Protein AF-Q22U47-F1 (afdb_monomer_lite)

pLDDT: mean 81.76, std 16.44, range [49.47, 98.31]

Organism: Tetrahymena thermophila (strain SB210) (NCBI:txid312017)

Structure (mmCIF, N/CA/C/O backbone):
data_AF-Q22U47-F1
#
_entry.id   AF-Q22U47-F1
#
loop_
_atom_site.group_PDB
_atom_site.id
_atom_site.type_symbol
_atom_site.label_atom_id
_atom_site.label_alt_id
_atom_site.label_comp_id
_atom_site.label_asym_id
_atom_site.label_entity_id
_atom_site.label_seq_id
_atom_site.pdbx_PDB_ins_code
_atom_site.Cartn_x
_atom_site.Cartn_y
_atom_site.Cartn_z
_atom_site.occupancy
_atom_site.B_iso_or_equiv
_atom_site.auth_seq_id
_atom_site.auth_comp_id
_atom_site.auth_asym_id
_atom_site.auth_atom_id
_atom_site.pdbx_PDB_model_num
ATOM 1 N N . MET A 1 1 ? 24.852 10.162 -52.006 1.00 60.44 1 MET A N 1
ATOM 2 C CA . MET A 1 1 ? 25.286 10.215 -50.586 1.00 60.44 1 MET A CA 1
ATOM 3 C C . MET A 1 1 ? 24.254 10.794 -49.614 1.00 60.44 1 MET A C 1
ATOM 5 O O . MET A 1 1 ? 24.124 10.234 -48.538 1.00 60.44 1 MET A O 1
ATOM 9 N N . LYS A 1 2 ? 23.489 11.846 -49.956 1.00 60.41 2 LYS A N 1
ATOM 10 C CA . LYS A 1 2 ? 22.474 12.433 -49.046 1.00 60.41 2 LYS A CA 1
ATOM 11 C C . LYS A 1 2 ? 21.349 11.464 -48.630 1.00 60.41 2 LYS A C 1
ATOM 13 O O . LYS A 1 2 ? 20.985 11.426 -47.465 1.00 60.41 2 LYS A O 1
ATOM 18 N N . ILE A 1 3 ? 20.860 10.633 -49.556 1.00 63.66 3 ILE A N 1
ATOM 19 C CA . ILE A 1 3 ? 19.751 9.688 -49.303 1.00 63.66 3 ILE A CA 1
ATOM 20 C C . ILE A 1 3 ? 20.171 8.545 -48.362 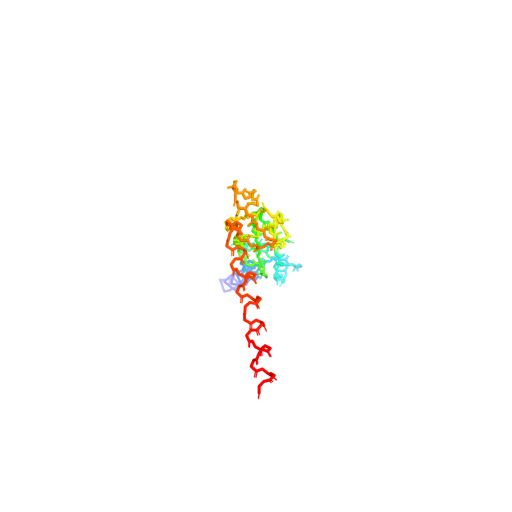1.00 63.66 3 ILE A C 1
ATOM 22 O O . ILE A 1 3 ? 19.409 8.168 -47.478 1.00 63.66 3 ILE A O 1
ATOM 26 N N . LEU A 1 4 ? 21.404 8.040 -48.501 1.00 63.78 4 LEU A N 1
ATOM 27 C CA . LEU A 1 4 ? 21.952 7.001 -47.620 1.00 63.78 4 LEU A CA 1
ATOM 28 C C . LEU A 1 4 ? 22.105 7.518 -46.180 1.00 63.78 4 LEU A C 1
ATOM 30 O O . LEU A 1 4 ? 21.780 6.813 -45.231 1.00 63.78 4 LEU A O 1
ATOM 34 N N . PHE A 1 5 ? 22.539 8.775 -46.032 1.00 70.44 5 PHE A N 1
ATOM 35 C CA . PHE A 1 5 ? 22.671 9.442 -44.738 1.00 70.44 5 PHE A CA 1
ATOM 36 C C . PHE A 1 5 ? 21.305 9.682 -44.081 1.00 70.44 5 PHE A C 1
ATOM 38 O O . PHE A 1 5 ? 21.138 9.384 -42.905 1.00 70.44 5 PHE A O 1
ATOM 45 N N . SER A 1 6 ? 20.301 10.130 -44.845 1.00 67.88 6 SER A N 1
ATOM 46 C CA . SER A 1 6 ? 18.927 10.272 -44.344 1.00 67.88 6 SER A CA 1
ATOM 47 C C . SER A 1 6 ? 18.296 8.935 -43.943 1.00 67.88 6 SER A C 1
ATOM 49 O O . SER A 1 6 ? 17.632 8.878 -42.914 1.00 67.88 6 SER A O 1
ATOM 51 N N . LEU A 1 7 ? 18.517 7.851 -44.695 1.00 67.38 7 LEU A N 1
ATOM 52 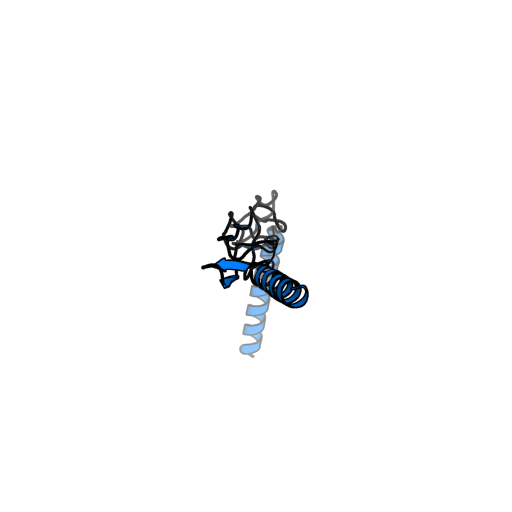C CA . LEU A 1 7 ? 18.010 6.517 -44.342 1.00 67.38 7 LEU A CA 1
ATOM 53 C C . LEU A 1 7 ? 18.673 5.962 -43.074 1.00 67.38 7 LEU A C 1
ATOM 55 O O . LEU A 1 7 ? 17.970 5.447 -42.209 1.00 67.38 7 LEU A O 1
ATOM 59 N N . LEU A 1 8 ? 19.992 6.124 -42.929 1.00 67.81 8 LEU A N 1
ATOM 60 C CA . LEU A 1 8 ? 20.721 5.767 -41.707 1.00 67.81 8 LEU A CA 1
ATOM 61 C C . LEU A 1 8 ? 20.210 6.566 -40.504 1.00 67.81 8 LEU A C 1
ATOM 63 O O . LEU A 1 8 ? 19.905 5.983 -39.470 1.00 67.81 8 LEU A O 1
ATOM 67 N N . LEU A 1 9 ? 20.030 7.880 -40.643 1.00 67.50 9 LEU A N 1
ATOM 68 C CA . LEU A 1 9 ? 19.546 8.740 -39.560 1.00 67.50 9 LEU A CA 1
ATOM 69 C C . LEU A 1 9 ? 18.114 8.374 -39.131 1.00 67.50 9 LEU A C 1
ATOM 71 O O . LEU A 1 9 ? 17.820 8.329 -37.939 1.00 67.50 9 LEU A O 1
ATOM 75 N N . VAL A 1 10 ? 17.241 8.027 -40.085 1.00 65.94 10 VAL A N 1
ATOM 76 C CA . VAL A 1 10 ? 15.881 7.526 -39.813 1.00 65.94 10 VAL A CA 1
ATOM 77 C C . VAL A 1 10 ? 15.907 6.155 -39.125 1.00 65.94 10 VAL A C 1
ATOM 79 O O . VAL A 1 10 ? 15.097 5.913 -38.233 1.00 65.94 10 VAL A O 1
ATOM 82 N N . GLN A 1 11 ? 16.829 5.261 -39.491 1.00 61.47 11 GLN A N 1
ATOM 83 C CA . GLN A 1 11 ? 17.003 3.961 -38.827 1.00 61.47 11 GLN A CA 1
ATOM 84 C C . GLN A 1 11 ? 17.534 4.110 -37.391 1.00 61.47 11 GLN A C 1
ATOM 86 O O . GLN A 1 11 ? 17.003 3.470 -36.485 1.00 61.47 11 GLN A O 1
ATOM 91 N N . PHE A 1 12 ? 18.508 4.996 -37.163 1.00 60.00 12 PHE A N 1
ATOM 92 C CA . PHE A 1 12 ? 19.020 5.325 -35.827 1.00 60.00 12 PHE A CA 1
ATOM 93 C C . PHE A 1 12 ? 17.946 5.968 -34.938 1.00 60.00 12 PHE A C 1
ATOM 95 O O . PHE A 1 12 ? 17.800 5.584 -33.779 1.00 60.00 12 PHE A O 1
ATOM 102 N N . LEU A 1 13 ? 17.143 6.886 -35.488 1.00 57.84 13 LEU A N 1
ATOM 103 C CA . LEU A 1 13 ? 16.009 7.483 -34.778 1.00 57.84 13 LEU A CA 1
ATOM 104 C C . LEU A 1 13 ? 14.952 6.438 -34.409 1.00 57.84 13 LEU A C 1
ATOM 106 O O . LEU A 1 13 ? 14.485 6.452 -33.280 1.00 57.84 13 LEU A O 1
ATOM 110 N N . ARG A 1 14 ? 14.602 5.510 -35.313 1.00 56.62 14 ARG A N 1
ATOM 111 C CA . ARG A 1 14 ? 13.624 4.437 -35.043 1.00 56.62 14 ARG A CA 1
ATOM 112 C C . ARG A 1 14 ? 14.089 3.454 -33.966 1.00 56.62 14 ARG A C 1
ATOM 114 O O . ARG A 1 14 ? 13.258 2.992 -33.191 1.00 56.62 14 ARG A O 1
ATOM 121 N N . ALA A 1 15 ? 15.386 3.150 -33.901 1.00 53.62 15 ALA A N 1
ATOM 122 C CA . ALA A 1 15 ? 15.945 2.274 -32.871 1.00 53.62 15 ALA A CA 1
ATOM 123 C C . ALA A 1 15 ? 15.886 2.910 -31.470 1.00 53.62 15 ALA A C 1
ATOM 125 O O . ALA A 1 15 ? 15.574 2.225 -30.504 1.00 53.62 15 ALA A O 1
ATOM 126 N N . ALA A 1 16 ? 16.091 4.227 -31.365 1.00 54.50 16 ALA A N 1
ATOM 127 C CA . ALA A 1 16 ? 16.087 4.938 -30.085 1.00 54.50 16 ALA A CA 1
ATOM 128 C C . ALA A 1 16 ? 14.702 5.028 -29.407 1.00 54.50 16 ALA A C 1
ATOM 130 O O . ALA A 1 16 ? 14.626 5.241 -28.201 1.00 54.50 16 ALA A O 1
ATOM 131 N N . ILE A 1 17 ? 13.604 4.868 -30.158 1.00 56.56 17 ILE A N 1
ATOM 132 C CA . ILE A 1 17 ? 12.225 4.970 -29.632 1.00 56.56 17 ILE A CA 1
ATOM 133 C C . ILE A 1 17 ? 11.686 3.629 -29.110 1.00 56.56 17 ILE A C 1
ATOM 135 O O . ILE A 1 17 ? 10.715 3.615 -28.360 1.00 56.56 17 ILE A O 1
ATOM 139 N N . ALA A 1 18 ? 12.297 2.505 -29.498 1.00 61.53 18 ALA A N 1
ATOM 140 C CA . ALA A 1 18 ? 11.870 1.161 -29.091 1.00 61.53 18 ALA A CA 1
ATOM 141 C C . ALA A 1 18 ? 12.389 0.752 -27.699 1.00 61.53 18 ALA A C 1
ATOM 143 O O . ALA A 1 18 ? 11.961 -0.260 -27.149 1.00 61.53 18 ALA A O 1
ATOM 144 N N . ASP A 1 19 ? 13.285 1.555 -27.128 1.00 77.12 19 ASP A N 1
ATOM 145 C CA . ASP A 1 19 ? 14.003 1.248 -25.897 1.00 77.12 19 ASP A CA 1
ATOM 146 C C . ASP A 1 19 ? 13.378 1.899 -24.656 1.00 77.12 19 ASP A C 1
ATOM 148 O O . ASP A 1 19 ? 14.014 1.914 -23.607 1.00 77.12 19 ASP A O 1
ATOM 152 N N . PHE A 1 20 ? 12.151 2.426 -24.727 1.00 84.94 20 PHE A N 1
ATOM 153 C CA . PHE A 1 20 ? 11.507 3.124 -23.611 1.00 84.94 20 PHE A CA 1
ATOM 154 C C . PHE A 1 20 ? 10.249 2.405 -23.112 1.00 84.94 20 PHE A C 1
ATOM 156 O O . PHE A 1 20 ? 9.288 2.203 -23.850 1.00 84.94 20 PHE A O 1
ATOM 163 N N . CYS A 1 21 ? 10.237 2.080 -21.823 1.00 87.31 21 CYS A N 1
ATOM 164 C CA . CYS A 1 21 ? 9.090 1.549 -21.105 1.00 87.31 21 CYS A CA 1
ATOM 165 C C . CYS A 1 21 ? 8.307 2.682 -20.426 1.00 87.31 21 CYS A C 1
ATOM 167 O O . CYS A 1 21 ? 8.920 3.551 -19.796 1.00 87.31 21 CYS A O 1
ATOM 169 N N . PRO A 1 22 ? 6.965 2.685 -20.499 1.00 88.19 22 PRO A N 1
ATOM 170 C CA . PRO A 1 22 ? 6.137 3.648 -19.781 1.00 88.19 22 PRO A CA 1
ATOM 171 C C . PRO A 1 22 ? 6.253 3.485 -18.253 1.00 88.19 22 PRO A C 1
ATOM 173 O O . PRO A 1 22 ? 6.848 2.535 -17.741 1.00 88.19 22 PRO A O 1
ATOM 176 N N . SER A 1 23 ? 5.689 4.435 -17.502 1.00 89.00 23 SER A N 1
ATOM 177 C CA . SER A 1 23 ? 5.580 4.332 -16.041 1.00 89.00 23 SER A CA 1
ATOM 178 C C . SER A 1 23 ? 4.877 3.036 -15.625 1.00 89.00 23 SER A C 1
ATOM 180 O O . SER A 1 23 ? 3.982 2.557 -16.316 1.00 89.00 23 SER A O 1
ATOM 182 N N . GLY A 1 24 ? 5.280 2.483 -14.487 1.00 89.44 24 GLY A N 1
ATOM 183 C CA . GLY A 1 24 ? 4.805 1.195 -13.985 1.00 89.44 24 GLY A CA 1
ATOM 184 C C . GLY A 1 24 ? 5.418 -0.024 -14.668 1.00 89.44 24 GLY A C 1
ATOM 185 O O . GLY A 1 24 ? 5.062 -1.151 -14.326 1.00 89.44 24 GLY A O 1
ATOM 186 N N . GLN A 1 25 ? 6.367 0.182 -15.586 1.00 90.50 25 GLN A N 1
ATOM 187 C CA . GLN A 1 25 ? 7.116 -0.886 -16.236 1.00 90.50 25 GLN A CA 1
ATOM 188 C C . GLN A 1 25 ? 8.624 -0.631 -16.198 1.00 90.50 25 GLN A C 1
ATOM 190 O O . GLN A 1 25 ? 9.087 0.512 -16.199 1.00 90.50 25 GLN A O 1
ATOM 195 N N . TYR A 1 26 ? 9.396 -1.712 -16.202 1.00 89.00 26 TYR A N 1
ATOM 196 C CA . TYR A 1 26 ? 10.852 -1.689 -16.295 1.00 89.00 26 TYR A CA 1
ATOM 197 C C . TYR A 1 26 ? 11.345 -2.567 -17.446 1.00 89.00 26 TYR A C 1
ATOM 199 O O . TYR A 1 26 ? 10.641 -3.451 -17.937 1.00 89.00 26 TYR A O 1
ATOM 207 N N . GLY A 1 27 ? 12.572 -2.305 -17.875 1.00 88.12 27 GLY A N 1
ATOM 208 C CA . GLY A 1 27 ? 13.244 -3.029 -18.935 1.00 88.12 27 GLY A CA 1
ATOM 209 C C . GLY A 1 27 ? 13.754 -4.401 -18.520 1.00 88.12 27 GLY A C 1
ATOM 210 O O . GLY A 1 27 ? 14.468 -4.547 -17.528 1.00 88.12 27 GLY A O 1
ATOM 211 N N . HIS A 1 28 ? 13.474 -5.407 -19.338 1.00 84.19 28 HIS A N 1
ATOM 212 C CA . HIS A 1 28 ? 14.054 -6.735 -19.219 1.00 84.19 28 HIS A CA 1
ATOM 213 C C . HIS A 1 28 ? 14.655 -7.179 -20.556 1.00 84.19 28 HIS A C 1
ATOM 215 O O . HIS A 1 28 ? 14.032 -7.068 -21.615 1.00 84.19 28 HIS A O 1
ATOM 221 N N . ASN A 1 29 ? 15.900 -7.664 -20.515 1.00 75.88 29 ASN A N 1
ATOM 222 C CA . ASN A 1 29 ? 16.643 -8.171 -21.677 1.00 75.88 29 ASN A CA 1
ATOM 223 C C . ASN A 1 29 ? 16.644 -7.239 -22.909 1.00 75.88 29 ASN A C 1
ATOM 225 O O . ASN A 1 29 ? 16.631 -7.704 -24.047 1.00 75.88 29 ASN A O 1
ATOM 229 N N . ARG A 1 30 ? 16.686 -5.915 -22.684 1.00 69.25 30 ARG A N 1
ATOM 230 C CA . ARG A 1 30 ? 16.834 -4.857 -23.706 1.00 69.25 30 ARG A CA 1
ATOM 231 C C . ARG A 1 30 ? 15.767 -4.818 -24.812 1.00 69.25 30 ARG A C 1
ATOM 233 O O . ARG A 1 30 ? 15.991 -4.158 -25.818 1.00 69.25 30 ARG A O 1
ATOM 240 N N . LYS A 1 31 ? 14.645 -5.530 -24.669 1.00 72.19 31 LYS A N 1
ATOM 241 C CA . LYS A 1 31 ? 13.562 -5.546 -25.676 1.00 72.19 31 LYS A CA 1
ATOM 242 C C . LYS A 1 31 ? 12.154 -5.688 -25.101 1.00 72.19 31 LYS A C 1
ATOM 244 O O . LYS A 1 31 ? 11.195 -5.560 -25.853 1.00 72.19 31 LYS A O 1
ATOM 249 N N . LEU A 1 32 ? 12.018 -5.987 -23.809 1.00 84.00 32 LEU A N 1
ATOM 250 C CA . LEU A 1 32 ? 10.726 -6.238 -23.182 1.00 84.00 32 LEU A CA 1
ATOM 251 C C . LEU A 1 32 ? 10.504 -5.285 -22.012 1.00 84.00 32 LEU A C 1
ATOM 253 O O . LEU A 1 32 ? 11.404 -5.086 -21.198 1.00 84.00 32 LEU A O 1
ATOM 257 N N . CYS A 1 33 ? 9.292 -4.751 -21.913 1.00 88.00 33 CYS A N 1
ATOM 258 C CA . CYS A 1 33 ? 8.836 -4.024 -20.740 1.00 88.00 33 CYS A CA 1
ATOM 259 C C . CYS A 1 33 ? 7.985 -4.947 -19.871 1.00 88.00 33 CYS A C 1
ATOM 261 O O . CYS A 1 33 ? 7.039 -5.569 -20.354 1.00 88.00 33 CYS A O 1
ATOM 263 N N . ILE A 1 34 ? 8.342 -5.054 -18.595 1.00 88.81 34 ILE A N 1
ATOM 264 C CA . ILE A 1 34 ? 7.649 -5.883 -17.607 1.00 88.81 34 ILE A CA 1
ATOM 265 C C . ILE A 1 34 ? 6.992 -4.960 -16.586 1.00 88.81 34 ILE A C 1
ATOM 267 O O . ILE A 1 34 ? 7.612 -3.999 -16.130 1.00 88.81 34 ILE A O 1
ATOM 271 N N . HIS A 1 35 ? 5.738 -5.246 -16.232 1.00 91.38 35 HIS A N 1
ATOM 272 C CA . HIS A 1 35 ? 5.033 -4.530 -15.171 1.00 91.38 35 HIS A CA 1
ATOM 273 C C . HIS A 1 35 ? 5.702 -4.747 -13.816 1.00 91.38 35 HIS A C 1
ATOM 275 O O . HIS A 1 35 ? 6.172 -5.844 -13.510 1.00 91.38 35 HIS A O 1
ATOM 281 N N . CYS A 1 36 ? 5.712 -3.714 -12.976 1.00 92.62 36 CYS A N 1
ATOM 282 C CA . CYS A 1 36 ? 6.053 -3.940 -11.581 1.00 92.62 36 CYS A CA 1
ATOM 283 C C . CYS A 1 36 ? 5.006 -4.854 -10.938 1.00 92.62 36 CYS A C 1
ATOM 285 O O . CYS A 1 36 ? 3.809 -4.738 -11.208 1.00 92.62 36 CYS A O 1
ATOM 287 N N . GLN A 1 37 ? 5.474 -5.714 -10.042 1.00 93.94 37 GLN A N 1
ATOM 288 C CA . GLN A 1 37 ? 4.602 -6.440 -9.129 1.00 93.94 37 GLN A CA 1
ATOM 289 C C . GLN A 1 37 ? 3.884 -5.486 -8.161 1.00 93.94 37 GLN A C 1
ATOM 291 O O . GLN A 1 37 ? 4.273 -4.323 -8.005 1.00 93.94 37 GLN A O 1
ATOM 296 N N . ASP A 1 38 ? 2.853 -5.993 -7.494 1.00 94.75 38 ASP A N 1
ATOM 297 C CA . ASP A 1 38 ? 2.115 -5.251 -6.473 1.00 94.75 38 ASP A CA 1
ATOM 298 C C . ASP A 1 38 ? 3.032 -4.786 -5.337 1.00 94.75 38 ASP A C 1
ATOM 300 O O . ASP A 1 38 ? 4.023 -5.437 -4.998 1.00 94.75 38 ASP A O 1
ATOM 304 N N . ASN A 1 39 ? 2.698 -3.634 -4.757 1.00 96.12 39 ASN A N 1
ATOM 305 C CA . ASN A 1 39 ? 3.489 -2.901 -3.764 1.00 96.12 39 ASN A CA 1
ATOM 306 C C . ASN A 1 39 ? 4.845 -2.396 -4.266 1.00 96.12 39 ASN A C 1
ATOM 308 O O . ASN A 1 39 ? 5.651 -1.916 -3.471 1.00 96.12 39 ASN A O 1
ATOM 312 N N . TYR A 1 40 ? 5.108 -2.473 -5.569 1.00 95.19 40 TYR A N 1
ATOM 313 C CA . TYR A 1 40 ? 6.235 -1.818 -6.214 1.00 95.19 40 TYR A CA 1
ATOM 314 C C . TYR A 1 40 ? 5.711 -0.847 -7.267 1.00 95.19 40 TYR A C 1
ATOM 316 O O . TYR A 1 40 ? 4.686 -1.083 -7.902 1.00 95.19 40 TYR A O 1
ATOM 324 N N . SER A 1 41 ? 6.403 0.267 -7.470 1.00 94.44 41 SER A N 1
ATOM 325 C CA . SER A 1 41 ? 6.022 1.264 -8.463 1.00 94.44 41 SER A CA 1
ATOM 326 C C . SER A 1 41 ? 7.223 1.845 -9.188 1.00 94.44 41 SER A C 1
ATOM 328 O O . SER A 1 41 ? 8.385 1.731 -8.778 1.00 94.44 41 SER A O 1
ATOM 330 N N . ARG A 1 42 ? 6.914 2.497 -10.305 1.00 91.38 42 ARG A N 1
ATOM 331 C CA . ARG A 1 42 ? 7.864 3.286 -11.076 1.00 91.38 42 ARG A CA 1
ATOM 332 C C . ARG A 1 42 ? 7.121 4.460 -11.702 1.00 91.38 42 ARG A C 1
ATOM 334 O O . ARG A 1 42 ? 6.458 4.321 -12.722 1.00 91.38 42 ARG A O 1
ATOM 341 N N . THR A 1 43 ? 7.235 5.628 -11.082 1.00 85.44 43 THR A N 1
ATOM 342 C CA . THR A 1 43 ? 6.482 6.835 -11.471 1.00 85.44 43 THR A CA 1
ATOM 343 C C . THR A 1 43 ? 6.961 7.463 -12.777 1.00 85.44 43 THR A C 1
ATOM 345 O O . THR A 1 43 ? 6.203 8.167 -13.438 1.00 85.44 43 THR A O 1
ATOM 348 N N . LYS A 1 44 ? 8.208 7.198 -13.180 1.00 84.50 44 LYS A N 1
ATOM 349 C CA . LYS A 1 44 ? 8.778 7.656 -14.452 1.00 84.50 44 LYS A CA 1
ATOM 350 C C . LYS A 1 44 ? 9.062 6.473 -15.361 1.00 84.50 44 LYS A C 1
ATOM 352 O O . LYS A 1 44 ? 9.646 5.486 -14.911 1.00 84.50 44 LYS A O 1
ATOM 357 N N . GLY A 1 45 ? 8.705 6.615 -16.637 1.00 81.12 45 GLY A N 1
ATOM 358 C CA . GLY A 1 45 ? 9.131 5.680 -17.672 1.00 81.12 45 GLY A CA 1
ATOM 359 C C . GLY A 1 45 ? 10.654 5.553 -17.720 1.00 81.12 45 GLY A C 1
ATOM 360 O O . GLY A 1 45 ? 11.395 6.388 -17.188 1.00 81.12 45 GLY A O 1
ATOM 361 N N . SER A 1 46 ? 11.128 4.451 -18.276 1.00 81.19 46 SER A N 1
ATOM 362 C CA . SER A 1 46 ? 12.504 4.021 -18.102 1.00 81.19 46 SER A CA 1
ATOM 363 C C . SER A 1 46 ? 13.015 3.278 -19.320 1.00 81.19 46 SER A C 1
ATOM 365 O O . SER A 1 46 ? 12.236 2.666 -20.039 1.00 81.19 46 SER A O 1
ATOM 367 N N . ASN A 1 47 ? 14.321 3.334 -19.572 1.00 80.62 47 ASN A N 1
ATOM 368 C CA . ASN A 1 47 ? 14.873 2.606 -20.708 1.00 80.62 47 ASN A CA 1
ATOM 369 C C . ASN A 1 47 ? 14.803 1.086 -20.466 1.00 80.62 47 ASN A C 1
ATOM 371 O O . ASN A 1 47 ? 14.879 0.637 -19.320 1.00 80.62 47 ASN A O 1
ATOM 375 N N . VAL A 1 48 ? 14.764 0.283 -21.532 1.00 72.75 48 VAL A N 1
ATOM 376 C CA . VAL A 1 48 ? 14.783 -1.196 -21.500 1.00 72.75 48 VAL A CA 1
ATOM 377 C C . VAL A 1 48 ? 16.060 -1.781 -20.869 1.00 72.75 48 VAL A C 1
ATOM 379 O O . VAL A 1 48 ? 16.158 -2.986 -20.637 1.00 72.75 48 VAL A O 1
ATOM 382 N N . SER A 1 49 ? 17.053 -0.932 -20.599 1.00 70.88 49 SER A N 1
ATOM 383 C CA . SER A 1 49 ? 18.280 -1.232 -19.856 1.00 70.88 49 SER A CA 1
ATOM 384 C C . SER A 1 49 ? 18.159 -1.017 -18.341 1.00 70.88 49 SER A C 1
ATOM 386 O O . SER A 1 49 ? 19.050 -1.432 -17.603 1.00 70.88 49 SER A O 1
ATOM 388 N N . SER A 1 50 ? 17.083 -0.387 -17.863 1.00 71.44 50 SER A N 1
ATOM 389 C CA . SER A 1 50 ? 16.805 -0.204 -16.436 1.00 71.44 50 SER A CA 1
ATOM 390 C C . SER A 1 50 ? 15.971 -1.364 -15.893 1.00 71.44 50 SER A C 1
ATOM 392 O O . SER A 1 50 ? 14.986 -1.760 -16.504 1.00 71.44 50 SER A O 1
ATOM 394 N N . SER A 1 51 ? 16.375 -1.925 -14.755 1.00 71.38 51 SER A N 1
ATOM 395 C CA . SER A 1 51 ? 16.058 -3.321 -14.429 1.00 71.38 51 SER A CA 1
ATOM 396 C C . SER A 1 51 ? 15.144 -3.547 -13.222 1.00 71.38 51 SER A C 1
ATOM 398 O O . SER A 1 51 ? 14.981 -4.697 -12.819 1.00 71.38 51 SER A O 1
ATOM 400 N N . SER A 1 52 ? 14.549 -2.514 -12.615 1.00 85.38 52 SER A N 1
ATOM 401 C CA . SER A 1 52 ? 13.759 -2.729 -11.391 1.00 85.38 52 SER A CA 1
ATOM 402 C C . SER A 1 52 ? 12.649 -1.716 -11.148 1.00 85.38 52 SER A C 1
ATOM 404 O O . SER A 1 52 ? 12.661 -0.610 -11.679 1.00 85.38 52 SER A O 1
ATOM 406 N N . CYS A 1 53 ? 11.689 -2.079 -10.307 1.00 92.44 53 CYS A N 1
ATOM 407 C CA . CYS A 1 53 ? 10.759 -1.140 -9.688 1.00 92.44 53 CYS A CA 1
ATOM 408 C C . CYS A 1 53 ? 11.169 -0.874 -8.241 1.00 92.44 53 CYS A C 1
ATOM 410 O O . CYS A 1 53 ? 11.953 -1.630 -7.665 1.00 92.44 53 CYS A O 1
ATOM 412 N N . PHE A 1 54 ? 10.645 0.197 -7.654 1.00 93.31 54 PHE A N 1
ATOM 413 C CA . PHE A 1 54 ? 10.929 0.556 -6.268 1.00 93.31 54 PHE A CA 1
ATOM 414 C C . PHE A 1 54 ? 9.780 0.108 -5.369 1.00 93.31 54 PHE A C 1
ATOM 416 O O . PHE A 1 54 ? 8.631 0.221 -5.797 1.00 93.31 54 PHE A O 1
ATOM 423 N N . PRO A 1 55 ? 10.053 -0.393 -4.154 1.00 96.31 55 PRO A N 1
ATOM 424 C CA . PRO A 1 55 ? 8.990 -0.715 -3.213 1.00 96.31 55 PRO A CA 1
ATOM 425 C C . PRO A 1 55 ? 8.204 0.551 -2.866 1.00 96.31 55 PRO A C 1
ATOM 427 O O . PRO A 1 55 ? 8.768 1.648 -2.789 1.00 96.31 55 PRO A O 1
ATOM 430 N N . CYS A 1 56 ? 6.901 0.402 -2.655 1.00 97.38 56 CYS A N 1
ATOM 431 C CA . CYS A 1 56 ? 6.091 1.476 -2.116 1.00 97.38 56 CYS A CA 1
ATOM 432 C C . CYS A 1 56 ? 6.548 1.820 -0.697 1.00 97.38 56 CYS A C 1
ATOM 434 O O . CYS A 1 56 ? 6.883 0.903 0.054 1.00 97.38 56 CYS A O 1
ATOM 436 N N . PRO A 1 57 ? 6.586 3.113 -0.332 1.00 97.31 57 PRO A N 1
ATOM 437 C CA . PRO A 1 57 ? 6.966 3.535 1.008 1.00 97.31 57 PRO A CA 1
ATOM 438 C C . PRO A 1 57 ? 6.041 3.006 2.111 1.00 97.31 57 PRO A C 1
ATOM 440 O O . PRO A 1 57 ? 4.950 2.502 1.855 1.00 97.31 57 PRO A O 1
ATOM 443 N N . GLU A 1 58 ? 6.486 3.269 3.341 1.00 97.69 58 GLU A N 1
ATOM 444 C CA . GLU A 1 58 ? 5.685 3.386 4.566 1.00 97.69 58 GLU A CA 1
ATOM 445 C C . GLU A 1 58 ? 4.196 3.686 4.330 1.00 97.69 58 GLU A C 1
ATOM 447 O O . GLU A 1 58 ? 3.917 4.763 3.799 1.00 97.69 58 GLU A O 1
ATOM 452 N N . ASN A 1 59 ? 3.253 2.832 4.739 1.00 98.00 59 ASN A N 1
ATOM 453 C CA . ASN A 1 59 ? 1.809 3.116 4.688 1.00 98.00 59 ASN A CA 1
ATOM 454 C C . ASN A 1 59 ? 1.245 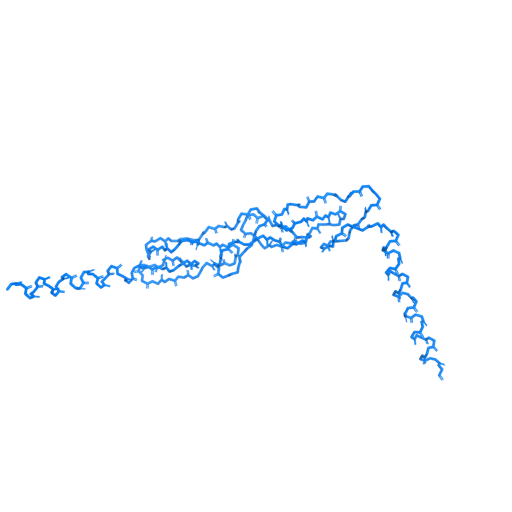3.390 3.279 1.00 98.00 59 ASN A C 1
ATOM 456 O O . ASN A 1 59 ? 0.214 4.057 3.134 1.00 98.00 59 ASN A O 1
ATOM 460 N N . GLN A 1 60 ? 1.908 2.894 2.235 1.00 97.81 60 GLN A N 1
ATOM 461 C CA . GLN A 1 60 ? 1.443 2.958 0.853 1.00 97.81 60 GLN A CA 1
ATOM 462 C C . GLN A 1 60 ? 1.447 1.574 0.200 1.00 97.81 60 GLN A C 1
ATOM 464 O O . GLN A 1 60 ? 2.168 0.663 0.602 1.00 97.81 60 GLN A O 1
ATOM 469 N N . THR A 1 61 ? 0.651 1.432 -0.853 1.00 97.06 61 THR A N 1
ATOM 470 C CA . THR A 1 61 ? 0.555 0.227 -1.682 1.00 97.06 61 THR A CA 1
ATOM 471 C C . THR A 1 61 ? 0.395 0.614 -3.151 1.00 97.06 61 THR A C 1
ATOM 473 O O . THR A 1 61 ? 0.082 1.759 -3.475 1.00 97.06 61 THR A O 1
ATOM 476 N N . SER A 1 62 ? 0.611 -0.330 -4.057 1.00 95.44 62 SER A N 1
ATOM 477 C CA . SER A 1 62 ? 0.326 -0.180 -5.482 1.00 95.44 62 SER A CA 1
ATOM 478 C C . SER A 1 62 ? -0.197 -1.494 -6.038 1.00 95.44 62 SER A C 1
ATOM 480 O O . SER A 1 62 ? 0.145 -2.570 -5.550 1.00 95.44 62 SER A O 1
ATOM 482 N N . VAL A 1 63 ? -0.982 -1.399 -7.107 1.00 91.31 63 VAL A N 1
ATOM 483 C CA . VAL A 1 63 ? -1.425 -2.558 -7.886 1.00 91.31 63 VAL A CA 1
ATOM 484 C C . VAL A 1 63 ? -0.817 -2.457 -9.276 1.00 91.31 63 VAL A C 1
ATOM 486 O O . VAL A 1 63 ? -0.923 -1.409 -9.919 1.00 91.31 63 VAL A O 1
ATOM 489 N N . SER A 1 64 ? -0.178 -3.530 -9.742 1.00 86.00 64 SER A N 1
ATOM 490 C CA . SER A 1 64 ? 0.370 -3.663 -11.103 1.00 86.00 64 SER A CA 1
ATOM 491 C C . SER A 1 64 ? 1.330 -2.538 -11.525 1.00 86.00 64 SER A C 1
ATOM 493 O O . SER A 1 64 ? 1.332 -2.096 -12.677 1.00 86.00 64 SER A O 1
ATOM 495 N N . GLY A 1 65 ? 2.136 -2.033 -10.588 1.00 82.50 65 GLY A N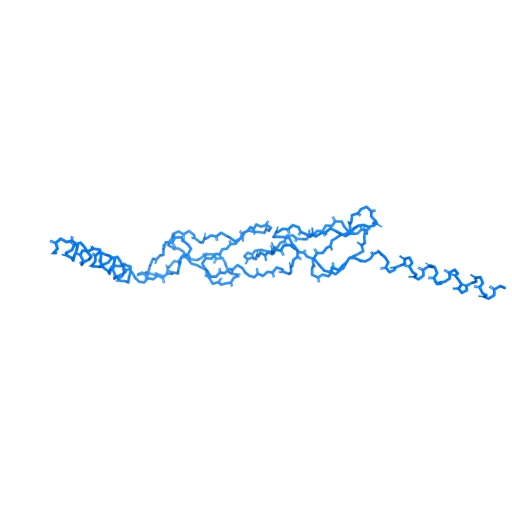 1
ATOM 496 C CA . GLY A 1 65 ? 3.137 -1.003 -10.871 1.00 82.50 65 GLY A CA 1
ATOM 497 C C . GLY A 1 65 ? 2.639 0.424 -10.996 1.00 82.50 65 GLY A C 1
ATOM 498 O O . GLY A 1 65 ? 3.445 1.318 -11.265 1.00 82.50 65 GLY A O 1
ATOM 499 N N . ASN A 1 66 ? 1.352 0.662 -10.746 1.00 88.56 66 ASN A N 1
ATOM 500 C CA . ASN A 1 66 ? 0.820 2.012 -10.632 1.00 88.56 66 ASN A CA 1
ATOM 501 C C . ASN A 1 66 ? 1.536 2.815 -9.537 1.00 88.56 66 ASN A C 1
ATOM 503 O O . ASN A 1 66 ? 2.240 2.273 -8.683 1.00 88.56 66 ASN A O 1
ATOM 507 N N . THR A 1 67 ? 1.347 4.132 -9.565 1.00 92.81 67 THR A N 1
ATOM 508 C CA . THR A 1 67 ? 1.832 5.027 -8.511 1.00 92.81 67 THR A CA 1
ATOM 509 C C . THR A 1 67 ? 1.381 4.527 -7.142 1.00 92.81 67 THR A C 1
ATOM 511 O O . THR A 1 67 ? 0.217 4.167 -6.971 1.00 92.81 67 THR A O 1
ATOM 514 N N . CYS A 1 68 ? 2.299 4.521 -6.175 1.00 96.31 68 CYS A N 1
ATOM 515 C CA . CYS A 1 68 ? 1.959 4.175 -4.803 1.00 96.31 68 CYS A CA 1
ATOM 516 C C . CYS A 1 68 ? 0.884 5.122 -4.268 1.00 96.31 68 CYS A C 1
ATOM 518 O O . CYS A 1 68 ? 1.002 6.345 -4.374 1.00 96.31 68 CYS A O 1
ATOM 520 N N . SER A 1 69 ? -0.164 4.540 -3.707 1.00 97.06 69 SER A N 1
ATOM 521 C CA . SER A 1 69 ? -1.266 5.236 -3.065 1.00 97.06 69 SER A CA 1
ATOM 522 C C . SER A 1 69 ? -1.271 4.941 -1.566 1.00 97.06 69 SER A C 1
ATOM 524 O O . SER A 1 69 ? -0.899 3.834 -1.171 1.00 97.06 69 SER A O 1
ATOM 526 N N . PRO A 1 70 ? -1.721 5.890 -0.731 1.00 98.06 70 PRO A N 1
ATOM 527 C CA . PRO A 1 70 ? -1.929 5.667 0.696 1.00 98.06 70 PRO A CA 1
ATOM 528 C C . PRO A 1 70 ? -2.754 4.410 0.992 1.00 98.06 70 PRO A C 1
ATOM 530 O O . PRO A 1 70 ? -3.736 4.136 0.298 1.00 98.06 70 PRO A O 1
ATOM 533 N N . CYS A 1 71 ? -2.396 3.679 2.048 1.00 98.12 71 CYS A N 1
ATOM 534 C CA . CYS A 1 71 ? -3.284 2.671 2.618 1.00 98.12 71 CYS A CA 1
ATOM 535 C C . CYS A 1 71 ? -4.597 3.317 3.085 1.00 98.12 71 CYS A C 1
ATOM 537 O O . CYS A 1 71 ? -4.568 4.455 3.559 1.00 98.12 71 CYS A O 1
ATOM 539 N N . PRO A 1 72 ? -5.743 2.621 2.969 1.00 98.00 72 PRO A N 1
ATOM 540 C CA . PRO A 1 72 ? -7.029 3.145 3.421 1.00 98.00 72 PRO A CA 1
ATOM 541 C C . PRO A 1 72 ? -7.069 3.334 4.947 1.00 98.00 72 PRO A C 1
ATOM 543 O O . PRO A 1 72 ? -6.215 2.830 5.674 1.00 98.00 72 PRO A O 1
ATOM 546 N N . ASN A 1 73 ? -8.085 4.052 5.439 1.00 97.94 73 ASN A N 1
ATOM 547 C CA . ASN A 1 73 ? -8.293 4.245 6.878 1.00 97.94 73 ASN A CA 1
ATOM 548 C C . ASN A 1 73 ? -8.347 2.906 7.619 1.00 97.94 73 ASN A C 1
ATOM 550 O O . ASN A 1 73 ? -8.996 1.973 7.150 1.00 97.94 73 ASN A O 1
ATOM 554 N N . ASN A 1 74 ? -7.740 2.863 8.804 1.00 98.06 74 ASN A N 1
ATOM 555 C CA . ASN A 1 74 ? -7.599 1.687 9.665 1.00 98.06 74 ASN A CA 1
ATOM 556 C C . ASN A 1 74 ? -6.706 0.574 9.088 1.00 98.06 74 ASN A C 1
ATOM 558 O O . ASN A 1 74 ? -6.729 -0.546 9.597 1.00 98.06 74 ASN A O 1
ATOM 562 N N . PHE A 1 75 ? -5.918 0.868 8.050 1.00 98.31 75 PHE A N 1
ATOM 563 C CA . PHE A 1 75 ? -4.895 -0.019 7.502 1.00 98.31 75 PHE A CA 1
ATOM 564 C C . PHE A 1 75 ? -3.535 0.684 7.460 1.00 98.31 75 PHE A C 1
ATOM 566 O O . PHE A 1 75 ? -3.446 1.912 7.405 1.00 98.31 75 PHE A O 1
ATOM 573 N N . TYR A 1 76 ? -2.469 -0.108 7.461 1.00 98.06 76 TYR A N 1
ATOM 574 C CA . TYR A 1 76 ? -1.084 0.344 7.355 1.00 98.06 76 TYR A CA 1
ATOM 575 C C . TYR A 1 76 ? -0.260 -0.672 6.556 1.00 98.06 76 TYR A C 1
ATOM 577 O O . TYR A 1 76 ? -0.712 -1.792 6.327 1.00 98.06 76 TYR A O 1
ATOM 585 N N . SER A 1 77 ? 0.944 -0.311 6.126 1.00 98.19 77 SER A N 1
ATOM 586 C CA . SER A 1 77 ? 1.858 -1.244 5.458 1.00 98.19 77 SER A CA 1
ATOM 587 C C . SER A 1 77 ? 3.302 -0.921 5.805 1.00 98.19 77 SER A C 1
ATOM 589 O O . SER A 1 77 ? 3.650 0.231 6.065 1.00 98.19 77 SER A O 1
ATOM 591 N N . TYR A 1 78 ? 4.151 -1.945 5.770 1.00 97.56 78 TYR A N 1
ATOM 592 C CA . TYR A 1 78 ? 5.595 -1.757 5.677 1.00 97.56 78 TYR A CA 1
ATOM 593 C C . TYR A 1 78 ? 6.002 -1.555 4.216 1.00 97.56 78 TYR A C 1
ATOM 595 O O . TYR A 1 78 ? 5.271 -1.928 3.295 1.00 97.56 78 TYR A O 1
ATOM 603 N N . SER A 1 79 ? 7.201 -1.013 4.004 1.00 97.31 79 SER A N 1
ATOM 604 C CA . SER A 1 79 ? 7.747 -0.803 2.661 1.00 97.31 79 SER A CA 1
ATOM 605 C C . SER A 1 79 ? 7.687 -2.080 1.809 1.00 97.31 79 SER A C 1
ATOM 607 O O . SER A 1 79 ? 8.166 -3.139 2.223 1.00 97.31 79 SER A O 1
ATOM 609 N N . GLY A 1 80 ? 7.090 -1.980 0.619 1.00 95.94 80 GLY A N 1
ATOM 610 C CA . GLY A 1 80 ? 6.946 -3.094 -0.325 1.00 95.94 80 GLY A CA 1
ATOM 611 C C . GLY A 1 80 ? 5.934 -4.175 0.074 1.00 95.94 80 GLY A C 1
ATOM 612 O O . GLY A 1 80 ? 5.933 -5.242 -0.539 1.00 95.94 80 GLY A O 1
ATOM 613 N N . GLN A 1 81 ? 5.081 -3.932 1.073 1.00 96.94 81 GLN A N 1
ATOM 614 C CA . GLN A 1 81 ? 4.049 -4.872 1.522 1.00 96.94 81 GLN A CA 1
ATOM 615 C C . GLN A 1 81 ? 2.634 -4.347 1.271 1.00 96.94 81 GLN A C 1
ATOM 617 O O . GLN A 1 81 ? 2.417 -3.151 1.076 1.00 96.94 81 GLN A O 1
ATOM 622 N N . TYR A 1 82 ? 1.664 -5.262 1.298 1.00 96.62 82 TYR A N 1
ATOM 623 C CA . TYR A 1 82 ? 0.250 -4.914 1.216 1.00 96.62 82 TYR A CA 1
ATOM 624 C C . TYR 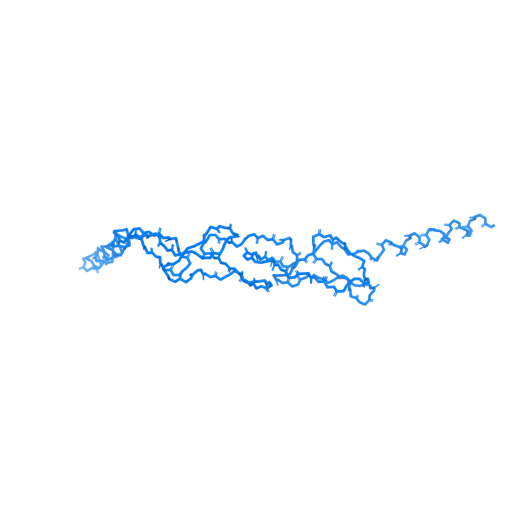A 1 82 ? -0.217 -4.183 2.473 1.00 96.62 82 TYR A C 1
ATOM 626 O O . TYR A 1 82 ? 0.317 -4.381 3.566 1.00 96.62 82 TYR A O 1
ATOM 634 N N . CYS A 1 83 ? -1.267 -3.380 2.313 1.00 97.88 83 CYS A N 1
ATOM 635 C CA . CYS A 1 83 ? -1.970 -2.801 3.445 1.00 97.88 83 CYS A CA 1
ATOM 636 C C . CYS A 1 83 ? -2.631 -3.908 4.273 1.00 97.88 83 CYS A C 1
ATOM 638 O O . CYS A 1 83 ? -3.430 -4.692 3.761 1.00 97.88 83 CYS A O 1
ATOM 640 N N . ILE A 1 84 ? -2.317 -3.937 5.560 1.00 98.12 84 ILE A N 1
ATOM 641 C CA . ILE A 1 84 ? -2.900 -4.825 6.558 1.00 98.12 84 ILE A CA 1
ATOM 642 C C . ILE A 1 84 ? -3.679 -4.006 7.580 1.00 98.12 84 ILE A C 1
ATOM 644 O O . ILE A 1 84 ? -3.417 -2.820 7.784 1.00 98.12 84 ILE A O 1
ATOM 648 N N . ALA A 1 85 ? -4.683 -4.633 8.182 1.00 98.25 85 ALA A N 1
ATOM 649 C CA . ALA A 1 85 ? -5.539 -3.980 9.156 1.00 98.25 85 ALA A CA 1
ATOM 650 C C . ALA A 1 85 ? -4.728 -3.539 10.383 1.00 98.25 85 ALA A C 1
ATOM 652 O O . ALA A 1 85 ? -3.851 -4.268 10.854 1.00 98.25 85 ALA A O 1
ATOM 653 N N . CYS A 1 86 ? -5.051 -2.368 10.933 1.00 98.12 86 CYS A N 1
ATOM 654 C CA . CYS A 1 86 ? -4.572 -2.000 12.258 1.00 98.12 86 CYS A CA 1
ATOM 655 C C . CYS A 1 86 ? -5.017 -3.060 13.275 1.00 98.12 86 CYS A C 1
ATOM 657 O O . CYS A 1 86 ? -6.120 -3.600 13.137 1.00 98.12 86 CYS A O 1
ATOM 659 N N . PRO A 1 87 ? -4.182 -3.388 14.271 1.00 97.56 87 PRO A N 1
ATOM 660 C CA . PRO A 1 87 ? -4.545 -4.340 15.312 1.00 97.56 87 PRO A CA 1
ATOM 661 C C . PRO A 1 87 ? -5.645 -3.775 16.221 1.00 97.56 87 PRO A C 1
ATOM 663 O O . PRO A 1 87 ? -5.987 -2.592 16.148 1.00 97.56 87 PRO A O 1
ATOM 666 N N . ASP A 1 88 ? -6.184 -4.626 17.093 1.00 94.56 88 ASP A N 1
ATOM 667 C CA . ASP A 1 88 ? -7.183 -4.224 18.084 1.00 94.56 88 ASP A CA 1
ATOM 668 C C . ASP A 1 88 ? -6.714 -3.018 18.909 1.00 94.56 88 ASP A C 1
ATOM 670 O O . ASP A 1 88 ? -5.535 -2.876 19.253 1.00 94.56 88 ASP A O 1
ATOM 674 N N . ASN A 1 89 ? -7.672 -2.157 19.249 1.00 95.31 89 ASN A N 1
ATOM 675 C CA . ASN A 1 89 ? -7.465 -0.922 19.999 1.00 95.31 89 ASN A CA 1
ATOM 676 C C . ASN A 1 89 ? -6.531 0.097 19.313 1.00 95.31 89 ASN A C 1
ATOM 678 O O . ASN A 1 89 ? -5.963 0.974 19.973 1.00 95.31 89 ASN A O 1
ATOM 682 N N . GLN A 1 90 ? -6.372 -0.009 17.992 1.00 97.56 90 GLN A N 1
ATOM 683 C CA . GLN A 1 90 ? -5.670 0.965 17.167 1.00 97.56 90 GLN A CA 1
ATOM 684 C C . GLN A 1 90 ? -6.488 1.367 15.938 1.00 97.56 90 GLN A C 1
ATOM 686 O O . GLN A 1 90 ? -7.342 0.624 15.455 1.00 97.56 90 GLN A O 1
ATOM 691 N N . GLN A 1 91 ? -6.189 2.550 15.409 1.00 97.25 91 GLN A N 1
ATOM 692 C CA . GLN A 1 91 ? -6.712 3.051 14.140 1.00 97.25 91 GLN A CA 1
ATOM 693 C C . GLN A 1 91 ? -5.638 3.840 13.389 1.00 97.25 91 GLN A C 1
ATOM 695 O O . GLN A 1 91 ? -4.674 4.329 13.982 1.00 97.25 91 GLN A O 1
ATOM 700 N N . SER A 1 92 ? -5.834 4.020 12.089 1.00 97.88 92 SER A N 1
ATOM 701 C CA . SER A 1 92 ? -5.023 4.907 11.257 1.00 97.88 92 SER A CA 1
ATOM 702 C C . SER A 1 92 ? -5.928 5.764 10.386 1.00 97.88 92 SER A C 1
ATOM 704 O O . SER A 1 92 ? -7.024 5.355 9.994 1.00 97.88 92 SER A O 1
ATOM 706 N N . ILE A 1 93 ? -5.452 6.956 10.049 1.00 97.12 93 ILE A N 1
ATOM 707 C CA . ILE A 1 93 ? -5.976 7.694 8.902 1.00 97.12 93 ILE A CA 1
ATOM 708 C C . ILE A 1 93 ? -5.165 7.330 7.661 1.00 97.12 93 ILE A C 1
ATOM 710 O O . ILE A 1 93 ? -4.016 6.901 7.768 1.00 97.12 93 ILE A O 1
ATOM 714 N N . SER A 1 94 ? -5.776 7.485 6.489 1.00 97.50 94 SER A N 1
ATOM 715 C CA . SER A 1 94 ? -5.180 7.121 5.205 1.00 97.50 94 SER A CA 1
ATOM 716 C C . SER A 1 94 ? -3.725 7.590 5.070 1.00 97.50 94 SER A C 1
ATOM 718 O O . SER A 1 94 ? -3.419 8.772 5.246 1.00 97.50 94 SER A O 1
ATOM 720 N N . GLY A 1 95 ? -2.825 6.647 4.775 1.00 96.56 95 GLY A N 1
ATOM 721 C CA . GLY A 1 95 ? -1.389 6.902 4.610 1.00 96.56 95 GLY A CA 1
ATOM 722 C C . GLY A 1 95 ? -0.592 7.112 5.899 1.00 96.56 95 GLY A C 1
ATOM 723 O O . GLY A 1 95 ? 0.563 7.530 5.822 1.00 96.56 95 GLY A O 1
ATOM 724 N N . GLN A 1 96 ? -1.169 6.839 7.069 1.00 97.50 96 GLN A N 1
ATOM 725 C CA . GLN A 1 96 ? -0.479 6.928 8.357 1.00 97.50 96 GLN A CA 1
ATOM 726 C C . GLN A 1 96 ? -0.371 5.574 9.052 1.00 97.50 96 GLN A C 1
ATOM 728 O O . GLN A 1 96 ? -1.112 4.636 8.765 1.00 97.50 96 GLN A O 1
ATOM 733 N N . SER A 1 97 ? 0.561 5.501 9.999 1.00 97.38 97 SER A N 1
ATOM 734 C CA . SER A 1 97 ? 0.731 4.338 10.863 1.00 97.38 97 SER A CA 1
ATOM 735 C C . SER A 1 97 ? -0.426 4.218 11.856 1.00 97.38 97 SER A C 1
ATOM 737 O O . SER A 1 97 ? -1.089 5.203 12.193 1.00 97.38 97 SER A O 1
ATOM 739 N N . CYS A 1 98 ? -0.649 3.007 12.360 1.00 97.94 98 CYS A N 1
ATOM 740 C CA . CYS A 1 98 ? -1.641 2.775 13.401 1.00 97.94 98 CYS A CA 1
ATOM 741 C C . CYS A 1 98 ? -1.261 3.484 14.707 1.00 97.94 98 CYS A C 1
ATOM 743 O O . CYS A 1 98 ? -0.101 3.523 15.119 1.00 97.94 98 CYS A O 1
ATOM 745 N N . THR A 1 99 ? -2.272 4.042 15.361 1.00 98.19 99 THR A N 1
ATOM 746 C CA . THR A 1 99 ? -2.182 4.774 16.625 1.00 98.19 99 THR A CA 1
ATOM 747 C C . THR A 1 99 ? -3.219 4.240 17.599 1.00 98.19 99 THR A C 1
ATOM 749 O O . THR A 1 99 ? -4.282 3.780 17.188 1.00 98.19 99 THR A O 1
ATOM 752 N N . ILE A 1 100 ? -2.900 4.278 18.892 1.00 97.38 100 ILE A N 1
ATOM 753 C CA . ILE A 1 100 ? -3.771 3.752 19.950 1.00 97.38 100 ILE A CA 1
ATOM 754 C C . ILE A 1 100 ? -5.058 4.578 20.032 1.00 97.38 100 ILE A C 1
ATOM 756 O O . ILE A 1 100 ? -5.027 5.805 19.901 1.00 97.38 100 ILE A O 1
ATOM 760 N N . CYS A 1 101 ? -6.184 3.908 20.280 1.00 95.31 101 CYS A N 1
ATOM 761 C CA . CYS A 1 101 ? -7.453 4.585 20.506 1.00 95.31 101 CYS A CA 1
ATOM 762 C C . CYS A 1 101 ? -7.376 5.584 21.677 1.00 95.31 101 CYS A C 1
ATOM 764 O O . CYS A 1 101 ? -6.770 5.287 22.712 1.00 95.31 101 CYS A O 1
ATOM 766 N N . PRO A 1 102 ? -8.019 6.761 21.559 1.00 94.19 102 PRO A N 1
ATOM 767 C CA . PRO A 1 102 ? -8.136 7.700 22.668 1.00 94.19 102 PRO A CA 1
ATOM 768 C C . PRO A 1 102 ? -8.796 7.068 23.906 1.00 94.19 102 PRO A C 1
ATOM 770 O O . PRO A 1 102 ? -9.594 6.135 23.771 1.00 94.19 102 PRO A O 1
ATOM 773 N N . PRO A 1 103 ? -8.543 7.603 25.115 1.00 91.12 103 PRO A N 1
ATOM 774 C CA . PRO A 1 103 ? -9.199 7.131 26.330 1.00 91.12 103 PRO A CA 1
ATOM 775 C C . PRO A 1 103 ? -10.729 7.071 26.193 1.00 91.12 103 PRO A C 1
ATOM 777 O O . PRO A 1 103 ? -11.363 8.031 25.759 1.00 91.12 103 PRO A O 1
ATOM 780 N N . GLY A 1 104 ? -11.320 5.937 26.582 1.00 86.56 104 GLY A N 1
ATOM 781 C CA . GLY A 1 104 ? -12.768 5.699 26.501 1.00 86.56 104 GLY A CA 1
ATOM 782 C C . GLY A 1 104 ? -13.271 5.181 25.147 1.00 86.56 104 GLY A C 1
ATOM 783 O O . GLY A 1 104 ? -14.476 4.960 24.998 1.00 86.56 104 GLY A O 1
ATOM 784 N N . GLN A 1 105 ? -12.377 4.959 24.182 1.00 92.06 105 GLN A N 1
ATOM 785 C CA . GLN A 1 105 ? -12.684 4.328 22.900 1.00 92.06 105 GLN A CA 1
ATOM 786 C C . GLN A 1 105 ? -11.962 2.989 22.747 1.00 92.06 105 GLN A C 1
ATOM 788 O O . GLN A 1 105 ? -10.946 2.740 23.393 1.00 92.06 105 GLN A O 1
ATOM 793 N N . SER A 1 106 ? -12.488 2.146 21.866 1.00 91.69 106 SER A N 1
ATOM 794 C CA . SER A 1 106 ? -11.859 0.902 21.434 1.00 91.69 106 SER A CA 1
ATOM 795 C C . SER A 1 106 ? -12.181 0.623 19.968 1.00 91.69 106 SER A C 1
ATOM 797 O O . SER A 1 106 ? -13.182 1.110 19.442 1.00 91.69 106 SER A O 1
ATOM 799 N N . SER A 1 107 ? -11.363 -0.199 19.324 1.00 92.38 107 SER A N 1
ATOM 800 C CA . SER A 1 107 ? -11.594 -0.720 17.976 1.00 92.38 107 SER A CA 1
ATOM 801 C C . SER A 1 107 ? -11.276 -2.211 17.941 1.00 92.38 107 SER A C 1
ATOM 803 O O . SER A 1 107 ? -10.456 -2.698 18.723 1.00 92.38 107 SER A O 1
ATOM 805 N N . ILE A 1 108 ? -11.919 -2.931 17.027 1.00 93.31 108 ILE A N 1
ATOM 806 C CA . ILE A 1 108 ? -11.439 -4.241 16.573 1.00 93.31 108 ILE A CA 1
ATOM 807 C C . ILE A 1 108 ? -10.581 -4.044 15.322 1.00 93.31 108 ILE A C 1
ATOM 809 O O . ILE A 1 108 ? -10.689 -3.012 14.650 1.00 93.31 108 ILE A O 1
ATOM 813 N N . SER A 1 109 ? -9.747 -5.022 14.988 1.00 94.38 109 SER A N 1
ATOM 814 C CA . SER A 1 109 ? -8.839 -4.918 13.850 1.00 94.38 109 SER A CA 1
ATOM 815 C C . SER A 1 109 ? -9.530 -4.437 12.563 1.00 94.38 109 SER A C 1
ATOM 817 O O . SER A 1 109 ? -10.569 -4.957 12.155 1.00 94.38 109 SER A O 1
ATOM 819 N N . GLY A 1 110 ? -8.954 -3.405 11.936 1.00 94.44 110 GLY A N 1
ATOM 820 C CA . GLY A 1 110 ? -9.456 -2.814 10.688 1.00 94.44 110 GLY A CA 1
ATOM 821 C C . GLY A 1 110 ? -10.641 -1.855 10.842 1.00 94.44 110 GLY A C 1
ATOM 822 O O . GLY A 1 110 ? -11.189 -1.399 9.837 1.00 94.44 110 GLY A O 1
ATOM 823 N N . THR A 1 111 ? -11.037 -1.515 12.071 1.00 94.12 111 THR A N 1
ATOM 824 C CA . THR A 1 111 ? -12.131 -0.568 12.347 1.00 94.12 111 THR A CA 1
ATOM 825 C C . THR A 1 111 ? -11.631 0.705 13.019 1.00 94.12 111 THR A C 1
ATOM 827 O O . THR A 1 111 ? -10.522 0.755 13.551 1.00 94.12 111 THR A O 1
ATOM 830 N N . SER A 1 112 ? -12.444 1.758 12.957 1.00 94.50 112 SER A N 1
ATOM 831 C CA . SER A 1 112 ? -12.141 3.022 13.625 1.00 94.50 112 SER A CA 1
ATOM 832 C C . SER A 1 112 ? -12.424 2.928 15.120 1.00 94.50 112 SER A C 1
ATOM 834 O O . SER A 1 112 ? -13.221 2.104 15.566 1.00 94.50 112 SER A O 1
ATOM 836 N N . CYS A 1 113 ? -11.768 3.780 15.902 1.00 94.44 113 CYS A N 1
ATOM 837 C CA . CYS A 1 113 ? -12.015 3.836 17.335 1.00 94.44 113 CYS A CA 1
ATOM 838 C C . CYS A 1 113 ? -13.405 4.413 17.606 1.00 94.44 113 CYS A C 1
ATOM 840 O O . CYS A 1 113 ? -13.749 5.506 17.153 1.00 94.44 113 CYS A O 1
ATOM 842 N N . GLU A 1 114 ? -14.194 3.679 18.382 1.00 91.69 114 GLU A N 1
ATOM 843 C CA . GLU A 1 114 ? -15.536 4.073 18.783 1.00 91.69 114 GLU A CA 1
ATOM 844 C C . GLU A 1 114 ? -15.664 4.039 20.303 1.00 91.69 114 GLU A C 1
ATOM 846 O O . GLU A 1 114 ? -15.012 3.254 20.993 1.00 91.69 114 GLU A O 1
ATOM 851 N N . ILE A 1 115 ? -16.532 4.889 20.854 1.00 86.69 115 ILE A N 1
ATOM 852 C CA . ILE A 1 115 ? -16.845 4.848 22.285 1.00 86.69 115 ILE A CA 1
ATOM 853 C C . ILE A 1 115 ? -17.516 3.501 22.579 1.00 86.69 115 ILE A C 1
ATOM 855 O O . ILE A 1 115 ? -18.454 3.115 21.877 1.00 86.69 115 ILE A O 1
ATOM 859 N N . ALA A 1 116 ? -17.084 2.806 23.635 1.00 67.25 116 ALA A N 1
ATOM 860 C CA . ALA A 1 116 ? -17.562 1.462 23.990 1.00 67.25 116 ALA A CA 1
ATOM 861 C C . ALA A 1 116 ? -19.099 1.352 24.138 1.00 67.25 116 ALA A C 1
ATOM 863 O O . ALA A 1 116 ? -19.689 0.288 23.942 1.00 67.25 116 ALA A O 1
ATOM 864 N N . THR A 1 117 ? -19.783 2.463 24.424 1.00 62.62 117 THR A N 1
ATOM 865 C CA . THR A 1 117 ? -21.251 2.523 24.486 1.00 62.62 117 THR A CA 1
ATOM 866 C C . THR A 1 117 ? -21.926 2.323 23.122 1.00 62.62 117 THR A C 1
ATOM 868 O O . THR A 1 117 ? -23.084 1.917 23.073 1.00 62.62 117 THR A O 1
ATOM 871 N N . THR A 1 118 ? -21.219 2.557 22.015 1.00 55.06 118 THR A N 1
ATOM 872 C CA . THR A 1 118 ? -21.697 2.369 20.631 1.00 55.06 118 THR A CA 1
ATOM 873 C C . THR A 1 118 ? -21.554 0.919 20.172 1.00 55.06 118 THR A C 1
ATOM 875 O O . THR A 1 118 ? -22.461 0.389 19.530 1.00 55.06 118 THR A O 1
ATOM 878 N N . PHE A 1 119 ? -20.490 0.232 20.603 1.00 54.66 119 PHE A N 1
ATOM 879 C CA . PHE A 1 119 ? -20.310 -1.207 20.373 1.00 54.66 119 PHE A CA 1
ATOM 880 C C . PHE A 1 119 ? -21.438 -2.017 21.031 1.00 54.66 119 PHE A C 1
ATOM 882 O O . PHE A 1 119 ? -22.020 -2.912 20.416 1.00 54.66 119 PHE A O 1
ATOM 889 N N . SER A 1 120 ? -21.833 -1.616 22.247 1.00 51.78 120 SER A N 1
ATOM 890 C CA . SER A 1 120 ? -23.006 -2.164 22.937 1.00 51.78 120 SER A CA 1
ATOM 891 C C . SER A 1 120 ? -24.301 -1.947 22.145 1.00 51.78 120 SER A C 1
ATOM 893 O O . SER A 1 120 ? -25.100 -2.868 22.029 1.00 51.78 120 SER A O 1
ATOM 895 N N . LYS A 1 121 ? -24.497 -0.786 21.503 1.00 51.53 121 LYS A N 1
ATOM 896 C CA . LYS A 1 121 ? -25.694 -0.532 20.679 1.00 51.53 121 LYS A CA 1
ATOM 897 C C . LYS A 1 121 ? -25.755 -1.421 19.438 1.00 51.53 121 LYS A C 1
ATOM 899 O O . LYS A 1 121 ? -26.823 -1.945 19.147 1.00 51.53 121 LYS A O 1
ATOM 904 N N . ASN A 1 122 ? -24.639 -1.640 18.740 1.00 53.91 122 ASN A N 1
ATOM 905 C CA . ASN A 1 122 ? -24.604 -2.534 17.575 1.00 53.91 122 ASN A CA 1
ATOM 906 C C . ASN A 1 122 ? -24.817 -4.006 17.966 1.00 53.91 122 ASN A C 1
ATOM 908 O O . ASN A 1 122 ? -25.596 -4.701 17.311 1.00 53.91 122 ASN A O 1
ATOM 912 N N . LEU A 1 123 ? -24.216 -4.468 19.069 1.00 56.44 123 LEU A N 1
ATOM 913 C CA . LEU A 1 123 ? -24.449 -5.817 19.592 1.00 56.44 123 LEU A CA 1
ATOM 914 C C . LEU A 1 123 ? -25.898 -5.987 20.085 1.00 56.44 123 LEU A C 1
ATOM 916 O O . LEU A 1 123 ? -26.555 -6.965 19.737 1.00 56.44 123 LEU A O 1
ATOM 920 N N . GLN A 1 124 ? -26.442 -5.012 20.824 1.00 52.78 124 GLN A N 1
ATOM 921 C CA . GLN A 1 124 ? -27.842 -5.022 21.260 1.00 52.78 124 GLN A CA 1
ATOM 922 C C . GLN A 1 124 ? -28.810 -4.976 20.075 1.00 52.78 124 GLN A C 1
ATOM 924 O O . GLN A 1 124 ? -29.790 -5.711 20.080 1.00 52.78 124 GLN A O 1
ATOM 929 N N . GLN A 1 125 ? -28.535 -4.197 19.027 1.00 51.72 125 GLN A N 1
ATOM 930 C CA . GLN A 1 125 ? -29.357 -4.172 17.813 1.00 51.72 125 GLN A CA 1
ATOM 931 C C . GLN A 1 125 ? -29.350 -5.529 17.091 1.00 51.72 125 GLN A C 1
ATOM 933 O O . GLN A 1 125 ? -30.388 -5.954 16.581 1.00 51.72 125 GLN A O 1
ATOM 938 N N . PHE A 1 126 ? -28.208 -6.225 17.070 1.00 57.69 126 PHE A N 1
ATOM 939 C CA . PHE A 1 126 ? -28.089 -7.566 16.494 1.00 57.69 126 PHE A CA 1
ATOM 940 C C . PHE A 1 126 ? -28.867 -8.604 17.315 1.00 57.69 126 PHE A C 1
ATOM 942 O O . PHE A 1 126 ? -29.647 -9.370 16.751 1.00 57.69 126 PHE A O 1
ATOM 949 N N . PHE A 1 127 ? -28.745 -8.570 18.646 1.00 55.12 127 PHE A N 1
ATOM 950 C CA . PHE A 1 127 ? -29.531 -9.419 19.548 1.00 55.12 127 PHE A CA 1
ATOM 951 C C . PHE A 1 127 ? -31.037 -9.145 19.435 1.00 55.12 127 PHE A C 1
ATOM 953 O O . PHE A 1 127 ? -31.813 -10.086 19.306 1.00 55.12 127 PHE A O 1
ATOM 960 N N . ILE A 1 128 ? -31.462 -7.879 19.403 1.00 57.94 128 ILE A N 1
ATOM 961 C CA . ILE A 1 128 ? -32.877 -7.494 19.291 1.00 57.94 128 ILE A CA 1
ATOM 962 C C . ILE A 1 128 ? -33.466 -7.949 17.950 1.00 57.94 128 ILE A C 1
ATOM 964 O O . ILE A 1 128 ? -34.549 -8.527 17.933 1.00 57.94 128 ILE A O 1
ATOM 968 N N . LYS A 1 129 ? -32.755 -7.759 16.829 1.00 58.91 129 LYS A N 1
ATOM 969 C CA . LYS A 1 129 ? -33.206 -8.261 15.518 1.00 58.91 129 LYS A CA 1
ATOM 970 C C . LYS A 1 129 ? -33.293 -9.788 15.486 1.00 58.91 129 LYS A C 1
ATOM 972 O O . LYS A 1 129 ? -34.264 -10.313 14.952 1.00 58.91 129 LYS A O 1
ATOM 977 N N . SER A 1 130 ? -32.320 -10.486 16.068 1.00 57.69 130 SER A N 1
ATOM 978 C CA . SER A 1 130 ? -32.296 -11.953 16.094 1.00 57.69 130 SER A CA 1
ATOM 979 C C . SER A 1 130 ? -33.426 -12.539 16.957 1.00 57.69 130 SER A C 1
ATOM 981 O O . SER A 1 130 ? -34.068 -13.505 16.553 1.00 57.69 130 SER A O 1
ATOM 983 N N . VAL A 1 131 ? -33.740 -11.911 18.098 1.00 59.16 131 VAL A N 1
ATOM 984 C CA . VAL A 1 131 ? -34.870 -12.292 18.970 1.00 59.16 131 VAL A CA 1
ATOM 985 C C . VAL A 1 131 ? -36.228 -11.965 18.335 1.00 59.16 131 VAL A C 1
ATOM 987 O O . VAL A 1 131 ? -37.157 -12.761 18.420 1.00 59.16 131 VAL A O 1
ATOM 990 N N . LEU A 1 132 ? -36.366 -10.822 17.657 1.00 59.53 132 LEU A N 1
ATOM 991 C CA . LEU A 1 132 ? -37.600 -10.488 16.934 1.00 59.53 132 LEU A CA 1
ATOM 992 C C . LEU A 1 132 ? -37.878 -11.486 15.803 1.00 59.53 132 LEU A C 1
ATOM 994 O O . LEU A 1 132 ? -39.003 -11.958 15.673 1.00 59.53 132 LEU A O 1
ATOM 998 N N . ILE A 1 133 ? -36.864 -11.851 15.015 1.00 60.84 133 ILE A N 1
ATOM 999 C CA . ILE A 1 133 ? -37.015 -12.825 13.922 1.00 60.84 133 ILE A CA 1
ATOM 1000 C C . ILE A 1 133 ? -37.440 -14.198 14.455 1.00 60.84 133 ILE A C 1
ATOM 1002 O O . ILE A 1 133 ? -38.316 -14.831 13.867 1.00 60.84 133 ILE A O 1
ATOM 1006 N N . SER A 1 134 ? -36.877 -14.654 15.577 1.00 58.72 134 SER A N 1
ATOM 1007 C CA . SER A 1 134 ? -37.282 -15.929 16.172 1.00 58.72 134 SER A CA 1
ATOM 1008 C C . SER A 1 134 ? -38.702 -15.895 16.739 1.00 58.72 134 SER A C 1
ATOM 1010 O O . SER A 1 134 ? -39.411 -16.881 16.593 1.00 58.72 134 SER A O 1
ATOM 1012 N N . MET A 1 135 ? -39.183 -1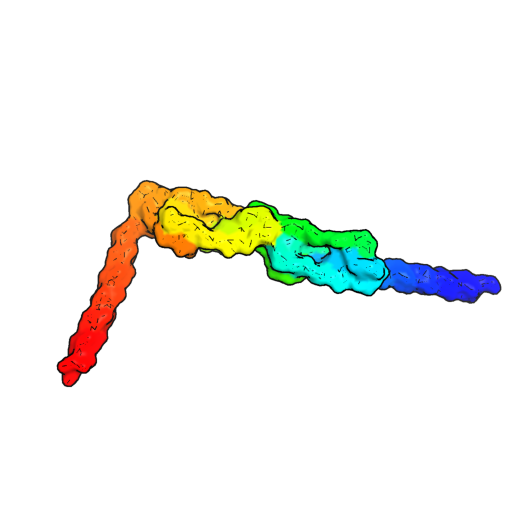4.773 17.282 1.00 59.06 135 MET A N 1
ATOM 1013 C CA . MET A 1 135 ? -40.591 -14.648 17.694 1.00 59.06 135 MET A CA 1
ATOM 1014 C C . MET A 1 135 ? -41.573 -14.712 16.512 1.00 59.06 135 MET A C 1
ATOM 1016 O O . MET A 1 135 ? -42.638 -15.314 16.638 1.00 59.06 135 MET A O 1
ATOM 1020 N N . PHE A 1 136 ? -41.217 -14.140 15.358 1.00 58.03 136 PHE A N 1
ATOM 1021 C CA . PHE A 1 136 ? -42.059 -14.177 14.154 1.00 58.03 136 PHE A CA 1
ATOM 1022 C C . PHE A 1 136 ? -42.047 -15.528 13.424 1.00 58.03 136 PHE A C 1
ATOM 1024 O O . PHE A 1 136 ? -43.003 -15.828 12.724 1.00 58.03 136 PHE A O 1
ATOM 1031 N N . LEU A 1 137 ? -41.004 -16.350 13.581 1.00 54.31 137 LEU A N 1
ATOM 1032 C CA . LEU A 1 137 ? -40.922 -17.691 12.975 1.00 54.31 137 LEU A CA 1
ATOM 1033 C C . LEU A 1 137 ? -41.610 -18.792 13.804 1.00 54.31 137 LEU A C 1
ATOM 1035 O O . LEU A 1 137 ? -41.704 -19.926 13.342 1.00 54.31 137 LEU A O 1
ATOM 1039 N N . ILE A 1 138 ? -42.058 -18.474 15.023 1.00 56.56 138 ILE A N 1
ATOM 1040 C CA . ILE A 1 138 ? -42.767 -19.397 15.930 1.00 56.56 138 ILE A CA 1
ATOM 1041 C C . ILE A 1 138 ? -44.281 -19.061 15.993 1.00 56.56 138 ILE A C 1
ATOM 1043 O O . ILE A 1 138 ? -45.027 -19.716 16.717 1.00 56.56 138 ILE A O 1
ATOM 1047 N N . SER A 1 139 ? -44.746 -18.063 15.227 1.00 49.47 139 SER A N 1
ATOM 1048 C CA . SER A 1 139 ? -46.173 -17.725 15.042 1.00 49.47 139 SER A CA 1
ATOM 1049 C C . SER A 1 139 ? -46.678 -18.220 13.690 1.00 49.47 139 SER A C 1
ATOM 1051 O O . SER A 1 139 ? -47.856 -18.632 13.627 1.00 49.47 139 SER A O 1
#

Radius of gyration: 26.84 Å; chains: 1; bounding box: 72×32×77 Å

Foldseek 3Di:
DVVVVVVVVVVVVVLVVQFKAAWQWEADPRHDTAGAAKQWAGRGIDGNPGDDTFGHAWQWIGHRRPDTFGHAKQWTDHTNDDTFGNAKQWIGHTNDDIDGADPQWIDHTNDDTDRVVVVVVVVVVVVVVVVVVVVVVVD

Secondary structure (DSSP, 8-state):
-HHHHHHHHHHHHHHHHTTEEPTTEEEETTTEEEEPPTTEE-SS-EETT---PEEPPTTEE-STTPPPEEPPTTEE--TTS--EEPPTTEE--TTS--EEPPTTEE--TTS--EEHHHHHHHHHHHHHHHHHHHHHH--

InterPro domains:
  IPR009030 Growth factor receptor cysteine-rich domain superfamily [SSF57184] (20-113)

Sequence (139 aa):
MKILFSLLLVQFLRAAIADFCPSGQYGHNRKLCIHCQDNYSRTKGSNVSSSSCFPCPENQTSVSGNTCSPCPNNFYSYSGQYCIACPDNQQSISGQSCTICPPGQSSISGTSCEIATTFSKNLQQFFIKSVLISMFLIS